Protein AF-A0A259CH86-F1 (afdb_monomer)

Foldseek 3Di:
DPDPVVVVVPDDPVNVVVVVVVCVVPDDDDDDDDDDDDPDDPFDDVLVVLQPDDDFPLPAPEDDDPDDPDDLVVLLVVDPDQVRQLSVQVVVVPPHDRPSNQCRSNRRRGPPHGSVVSNVVVVD

Sequence (124 aa):
EQDFQAVSARETIESDKARIERNRAQYQVDQPTALPQRSGSDAPNIVQYAISANHPKGTQMYKRGGLRLNSYNAACGKFASPDLAQEAFLAAGGPDRDRKGLDPDGDGYACAWDPTPFRAAVQN

Solvent-accessible surface area (backbone atoms only — not comparable to full-atom values): 7777 Å² total; per-residue (Å²): 134,89,66,73,67,69,54,60,77,72,58,45,76,67,58,51,50,55,51,52,50,53,52,57,76,68,62,76,83,82,74,88,68,81,77,81,76,89,81,87,67,96,62,54,59,57,59,61,48,31,63,70,52,91,71,62,89,82,46,64,76,36,93,61,75,91,80,70,95,56,58,47,69,67,44,38,69,75,38,98,42,32,66,57,35,34,27,55,36,41,65,63,46,31,65,87,38,62,86,70,34,40,39,74,73,13,42,64,47,17,50,81,38,72,47,62,69,56,40,57,67,68,75,109

Radius of gyration: 27.29 Å; Cα contacts (8 Å, |Δi|>4): 104; chains: 1; bounding box: 54×36×73 Å

Nearest PDB structures (foldseek):
  8f8t-assembly1_T  TM=2.401E-01  e=8.543E+00  Homo sapiens

Mean predicted aligned error: 11.85 Å

pLDDT: mean 85.99, std 13.15, range [49.59, 98.06]

Structure (mmCIF, N/CA/C/O backbone):
data_AF-A0A259CH86-F1
#
_entry.id   AF-A0A259CH86-F1
#
loop_
_atom_site.group_PDB
_atom_site.id
_atom_site.t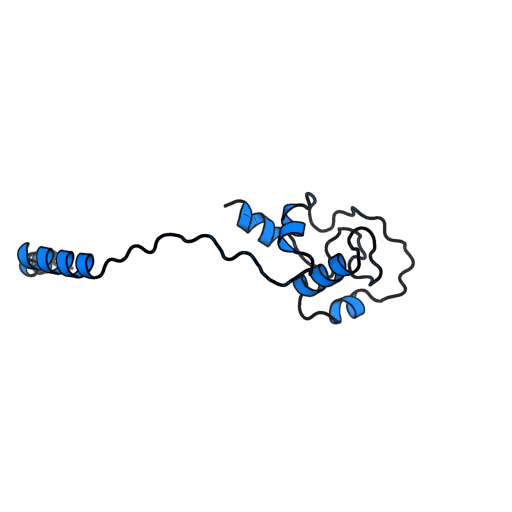ype_symbol
_atom_site.label_atom_id
_atom_site.label_alt_id
_atom_site.label_comp_id
_atom_site.label_asym_id
_atom_site.label_entity_id
_atom_site.label_seq_id
_atom_site.pdbx_PDB_ins_code
_atom_site.Cartn_x
_atom_site.Cartn_y
_atom_site.Cartn_z
_atom_site.occupancy
_atom_site.B_iso_or_equiv
_atom_site.auth_seq_id
_atom_site.auth_comp_id
_atom_site.auth_asym_id
_atom_site.auth_atom_id
_atom_site.pdbx_PDB_model_num
ATOM 1 N N . GLU A 1 1 ? -16.752 23.591 49.340 1.00 49.59 1 GLU A N 1
ATOM 2 C CA . GLU A 1 1 ? -16.761 22.178 49.767 1.00 49.59 1 GLU A CA 1
ATOM 3 C C . GLU A 1 1 ? -17.950 21.493 49.129 1.00 49.59 1 GLU A C 1
ATOM 5 O O . GLU A 1 1 ? -19.033 22.061 49.152 1.00 49.59 1 GLU A O 1
ATOM 10 N N . GLN A 1 2 ? -17.738 20.349 48.481 1.00 52.44 2 GLN A N 1
ATOM 11 C CA . GLN A 1 2 ? -18.837 19.535 47.965 1.00 52.44 2 GLN A CA 1
ATOM 12 C C . GLN A 1 2 ? -19.376 18.707 49.135 1.00 52.44 2 GLN A C 1
ATOM 14 O O . GLN A 1 2 ? -18.643 17.900 49.703 1.00 52.44 2 GLN A O 1
ATOM 19 N N . ASP A 1 3 ? -20.619 18.962 49.536 1.00 59.16 3 ASP A N 1
ATOM 20 C CA . ASP A 1 3 ? -21.264 18.303 50.671 1.00 59.16 3 ASP A CA 1
ATOM 21 C C . ASP A 1 3 ? -21.838 16.940 50.248 1.00 59.16 3 ASP A C 1
ATOM 23 O O . ASP A 1 3 ? -22.850 16.846 49.550 1.00 59.16 3 ASP A O 1
ATOM 27 N N . PHE A 1 4 ? -21.169 15.869 50.673 1.00 60.28 4 PHE A N 1
ATOM 28 C CA . PHE A 1 4 ? -21.564 14.484 50.410 1.00 60.28 4 PHE A CA 1
ATOM 29 C C . PHE A 1 4 ? -22.856 14.068 51.142 1.00 60.28 4 PHE A C 1
ATOM 31 O O . PHE A 1 4 ? -23.462 13.064 50.767 1.00 60.28 4 PHE A O 1
ATOM 38 N N . GLN A 1 5 ? -23.311 14.827 52.148 1.00 58.50 5 GLN A N 1
ATOM 39 C CA . GLN A 1 5 ? -24.545 14.540 52.896 1.00 58.50 5 GLN A CA 1
ATOM 40 C C . GLN A 1 5 ? -25.812 14.985 52.144 1.00 58.50 5 GLN A C 1
ATOM 42 O O . GLN A 1 5 ? -26.891 14.430 52.348 1.00 58.50 5 GLN A O 1
ATOM 47 N N . ALA A 1 6 ? -25.705 15.952 51.226 1.00 55.72 6 ALA A N 1
ATOM 48 C CA . ALA A 1 6 ? -26.849 16.434 50.446 1.00 55.72 6 ALA A CA 1
ATOM 49 C C . ALA A 1 6 ? -27.314 15.436 49.366 1.00 55.72 6 ALA A C 1
ATOM 51 O O . ALA A 1 6 ? -28.456 15.497 48.902 1.00 55.72 6 ALA A O 1
ATOM 52 N N . VAL A 1 7 ? -26.430 14.521 48.958 1.00 57.28 7 VAL A N 1
ATOM 53 C CA . VAL A 1 7 ? -26.700 13.517 47.918 1.00 57.28 7 VAL A CA 1
ATOM 54 C C . VAL A 1 7 ? -27.332 12.259 48.526 1.00 57.28 7 VAL A C 1
ATOM 56 O O . VAL A 1 7 ? -28.282 11.720 47.962 1.00 57.28 7 VAL A O 1
ATOM 59 N N . SER A 1 8 ? -26.897 11.855 49.725 1.00 58.66 8 SER A N 1
ATOM 60 C CA . SER A 1 8 ? -27.440 10.694 50.449 1.00 58.66 8 SER A CA 1
ATOM 61 C C . SER A 1 8 ? -28.867 10.901 50.969 1.00 58.66 8 SER A C 1
ATOM 63 O O . SER A 1 8 ? -29.600 9.933 51.130 1.00 58.66 8 SER A O 1
ATOM 65 N N . ALA A 1 9 ? -29.296 12.148 51.191 1.00 59.34 9 ALA A N 1
ATOM 66 C CA . ALA A 1 9 ? -30.666 12.457 51.612 1.00 59.34 9 ALA A CA 1
ATOM 67 C C . ALA A 1 9 ? -31.701 12.425 50.464 1.00 59.34 9 ALA A C 1
ATOM 69 O O . ALA A 1 9 ? -32.904 12.428 50.726 1.00 59.34 9 ALA A O 1
ATOM 70 N N . ARG A 1 10 ? -31.258 12.435 49.196 1.00 59.03 10 ARG A N 1
ATOM 71 C CA . ARG A 1 10 ? -32.128 12.484 48.001 1.00 59.03 10 ARG A CA 1
ATOM 72 C C . ARG A 1 10 ? -32.226 11.160 47.249 1.00 59.03 10 ARG A C 1
ATOM 74 O O . ARG A 1 10 ? -33.191 10.973 46.512 1.00 59.03 10 ARG A O 1
ATOM 81 N N . GLU A 1 11 ? -31.267 10.259 47.435 1.00 61.34 11 GLU A N 1
ATOM 82 C CA . GLU A 1 11 ? -31.318 8.900 46.896 1.00 61.34 11 GLU A CA 1
ATOM 83 C C . GLU A 1 11 ? -31.775 7.933 47.995 1.00 61.34 11 GLU A C 1
ATOM 85 O O . GLU A 1 11 ? -31.069 7.689 48.969 1.00 61.34 11 GLU A O 1
ATOM 90 N N . THR A 1 12 ? -32.993 7.407 47.864 1.00 72.62 12 THR A N 1
ATOM 91 C CA . THR A 1 12 ? -33.509 6.338 48.732 1.00 72.62 12 THR A CA 1
ATOM 92 C C . THR A 1 12 ? -33.303 4.974 48.077 1.00 72.62 12 THR A C 1
ATOM 94 O O . THR A 1 12 ? -33.234 4.874 46.847 1.00 72.62 12 THR A O 1
ATOM 97 N N . ILE A 1 13 ? -33.290 3.906 48.882 1.00 70.94 13 ILE A N 1
ATOM 98 C CA . ILE A 1 13 ? -33.205 2.511 48.406 1.00 70.94 13 ILE A CA 1
ATOM 99 C C . ILE A 1 13 ? -34.318 2.214 47.386 1.00 70.94 13 ILE A C 1
ATOM 101 O O . ILE A 1 13 ? -34.107 1.514 46.394 1.00 70.94 13 ILE A O 1
ATOM 105 N N . GLU A 1 14 ? -35.502 2.790 47.587 1.00 76.06 14 GLU A N 1
ATOM 106 C CA . GLU A 1 14 ? -36.638 2.686 46.674 1.00 76.06 14 GLU A CA 1
ATOM 107 C C . GLU A 1 14 ? -36.372 3.389 45.335 1.00 76.06 14 GLU A C 1
ATOM 109 O O . GLU A 1 14 ? -36.696 2.843 44.276 1.00 76.06 14 GLU A O 1
ATOM 114 N N . SER A 1 15 ? -35.759 4.579 45.361 1.00 82.62 15 SER A N 1
ATOM 115 C CA . SER A 1 15 ? -35.398 5.320 44.145 1.00 82.62 15 SER A CA 1
ATOM 116 C C . SER A 1 15 ? -34.331 4.585 43.322 1.00 82.62 15 SER A C 1
ATO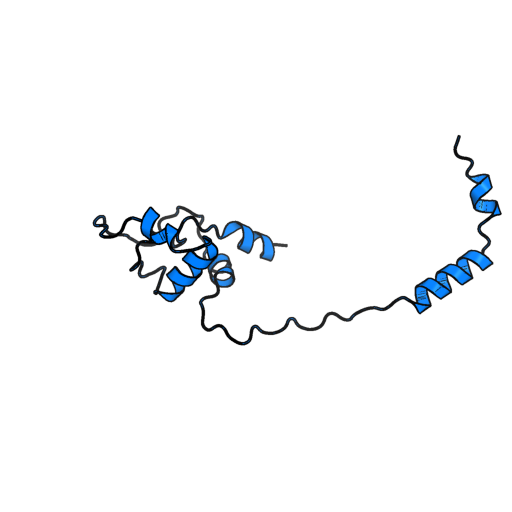M 118 O O . SER A 1 15 ? -34.432 4.519 42.090 1.00 82.62 15 SER A O 1
ATOM 120 N N . ASP A 1 16 ? -33.382 3.940 44.004 1.00 81.19 16 ASP A N 1
ATOM 121 C CA . ASP A 1 16 ? -32.348 3.104 43.399 1.00 81.19 16 ASP A CA 1
ATOM 122 C C . ASP A 1 16 ? -32.927 1.847 42.774 1.00 81.19 16 ASP A C 1
ATOM 124 O O . ASP A 1 16 ? -32.618 1.526 41.622 1.00 81.19 16 ASP A O 1
ATOM 128 N N . LYS A 1 17 ? -33.829 1.168 43.488 1.00 84.38 17 LYS A N 1
ATOM 129 C CA . LYS A 1 17 ? -34.535 -0.001 42.966 1.00 84.38 17 LYS A CA 1
ATOM 130 C C . LYS A 1 17 ? -35.284 0.339 41.677 1.00 84.38 17 LYS A C 1
ATOM 132 O O . LYS A 1 17 ? -35.105 -0.352 40.676 1.00 84.38 17 LYS A O 1
ATOM 137 N N . ALA A 1 18 ? -36.035 1.442 41.662 1.00 86.38 18 ALA A N 1
ATOM 138 C CA . ALA A 1 18 ? -36.767 1.882 40.475 1.00 86.38 18 ALA A CA 1
ATOM 139 C C . ALA A 1 18 ? -35.834 2.233 39.298 1.00 86.38 18 ALA A C 1
ATOM 141 O O . ALA A 1 18 ? -36.164 1.980 38.138 1.00 86.38 18 ALA A O 1
ATOM 142 N N . ARG A 1 19 ? -34.654 2.807 39.569 1.00 86.25 19 ARG A N 1
ATOM 143 C CA . ARG A 1 19 ? -33.634 3.109 38.550 1.00 86.25 19 ARG A CA 1
ATOM 144 C C . ARG A 1 19 ? -33.005 1.836 37.979 1.00 86.25 19 ARG A C 1
ATOM 146 O O . ARG A 1 19 ? -32.887 1.716 36.762 1.00 86.25 19 ARG A O 1
ATOM 153 N N . ILE A 1 20 ? -32.666 0.872 38.832 1.00 87.06 20 ILE A N 1
ATOM 154 C CA . ILE A 1 20 ? -32.119 -0.429 38.422 1.00 87.06 20 ILE A CA 1
ATOM 155 C C . ILE A 1 20 ? -33.148 -1.219 37.607 1.00 87.06 20 ILE A C 1
ATOM 157 O O . ILE A 1 20 ? -32.786 -1.809 36.593 1.00 87.06 20 ILE A O 1
ATOM 161 N N . GLU A 1 21 ? -34.421 -1.211 38.007 1.00 88.81 21 GLU A N 1
ATOM 162 C CA . GLU A 1 21 ? -35.503 -1.873 37.268 1.00 88.81 21 GLU A CA 1
ATOM 163 C C . GLU A 1 21 ? -35.692 -1.266 35.874 1.00 88.81 21 GLU A C 1
ATOM 165 O O . GLU A 1 21 ? -35.761 -2.013 34.898 1.00 88.81 21 GLU A O 1
ATOM 170 N N . ARG A 1 22 ? -35.677 0.070 35.748 1.00 88.38 22 ARG A N 1
ATOM 171 C CA . ARG A 1 22 ? -35.709 0.745 34.436 1.00 88.38 22 ARG A CA 1
ATOM 172 C C . ARG A 1 22 ? -34.505 0.383 33.570 1.00 88.38 22 ARG A C 1
ATOM 174 O O . ARG A 1 22 ? -34.681 0.050 32.402 1.00 88.38 22 ARG A O 1
ATOM 181 N N . ASN A 1 23 ? -33.301 0.397 34.142 1.00 88.62 23 ASN A N 1
ATOM 182 C CA . ASN A 1 23 ? -32.082 0.053 33.410 1.00 88.62 23 ASN A CA 1
ATOM 183 C C . ASN A 1 23 ? -32.093 -1.413 32.961 1.00 88.62 23 ASN A C 1
ATOM 185 O O . ASN A 1 23 ? -31.718 -1.707 31.833 1.00 88.62 23 ASN A O 1
ATOM 189 N N . ARG A 1 24 ? -32.575 -2.330 33.810 1.00 87.88 24 ARG A N 1
ATOM 190 C CA . ARG A 1 24 ? -32.737 -3.749 33.463 1.00 87.88 24 ARG A CA 1
ATOM 191 C C . ARG A 1 24 ? -33.789 -3.967 32.382 1.00 87.88 24 ARG A C 1
ATOM 193 O O . ARG A 1 24 ? -33.564 -4.791 31.508 1.00 87.88 24 ARG A O 1
ATOM 200 N N . ALA A 1 25 ? -34.900 -3.233 32.421 1.00 87.75 25 ALA A N 1
ATOM 201 C CA . ALA A 1 25 ? -35.951 -3.327 31.408 1.00 87.75 25 ALA A CA 1
ATOM 202 C C . ALA A 1 25 ? -35.491 -2.839 30.022 1.00 87.75 25 ALA A C 1
ATOM 204 O O . ALA A 1 25 ? -36.044 -3.264 29.013 1.00 87.75 25 ALA A O 1
ATOM 205 N N . GLN A 1 26 ? -34.485 -1.961 29.973 1.00 87.62 26 GLN A N 1
ATOM 206 C CA . GLN A 1 26 ? -33.894 -1.453 28.730 1.00 87.62 26 GLN A CA 1
ATOM 207 C C . GLN A 1 26 ? -32.601 -2.169 28.328 1.00 87.62 26 GLN A C 1
ATOM 209 O O . GLN A 1 26 ? -32.079 -1.924 27.243 1.00 87.62 26 GLN A O 1
ATOM 214 N N . TYR A 1 27 ? -32.071 -3.044 29.182 1.00 85.12 27 TYR A N 1
ATOM 215 C CA . TYR A 1 27 ? -30.838 -3.757 28.900 1.00 85.12 27 TYR A CA 1
ATOM 216 C C . TYR A 1 27 ? -31.092 -4.860 27.872 1.00 85.12 27 TYR A C 1
ATOM 218 O O . TYR A 1 27 ? -31.784 -5.841 28.148 1.00 85.12 27 TYR A O 1
ATOM 226 N N . GLN A 1 28 ? -30.504 -4.703 26.690 1.00 86.31 28 GLN A N 1
ATOM 227 C CA . GLN A 1 28 ? -30.431 -5.736 25.665 1.00 86.31 28 GLN A CA 1
ATOM 228 C C . GLN A 1 28 ? -28.976 -6.138 25.458 1.00 86.31 28 GLN A C 1
ATOM 230 O O . GLN A 1 28 ? -28.089 -5.293 25.352 1.00 86.31 28 GLN A O 1
ATOM 235 N N . VAL A 1 29 ? -28.747 -7.449 25.432 1.00 82.00 29 VAL A N 1
ATOM 236 C CA . VAL A 1 29 ? -27.462 -8.042 25.065 1.00 82.00 29 VAL A CA 1
ATOM 237 C C . VAL A 1 29 ? -27.604 -8.55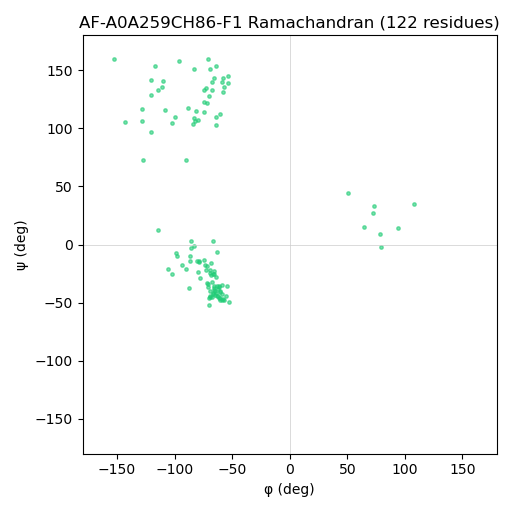1 23.646 1.00 82.00 29 VAL A C 1
ATOM 239 O O . VAL A 1 29 ? -28.235 -9.585 23.420 1.00 82.00 29 VAL A O 1
ATOM 242 N N . ASP A 1 30 ? -27.021 -7.826 22.700 1.00 81.25 30 ASP A N 1
ATOM 243 C CA . ASP A 1 30 ? -26.890 -8.316 21.336 1.00 81.25 30 ASP A CA 1
ATOM 244 C C . ASP A 1 30 ? -25.839 -9.421 21.310 1.00 81.25 30 ASP A C 1
ATOM 246 O O . ASP A 1 30 ? -24.686 -9.232 21.706 1.00 81.25 30 ASP A O 1
ATOM 250 N N . GLN A 1 31 ? -26.252 -10.604 20.866 1.00 81.62 31 GLN A N 1
ATOM 251 C CA . GLN A 1 31 ? -25.332 -11.721 20.724 1.00 81.62 31 GLN A CA 1
ATOM 252 C C . GLN A 1 31 ? -24.417 -11.470 19.522 1.00 81.62 31 GLN A C 1
ATOM 254 O O . GLN A 1 31 ? -24.918 -11.110 18.453 1.00 81.62 31 GLN A O 1
ATOM 259 N N . PRO A 1 32 ? -23.096 -11.689 19.645 1.00 80.56 32 PRO A N 1
ATOM 260 C CA . PRO A 1 32 ? -22.199 -11.575 18.510 1.00 80.56 32 PRO A CA 1
ATOM 261 C C . PRO A 1 32 ? -22.608 -12.588 17.437 1.00 80.56 32 PRO A C 1
ATOM 263 O O . PRO A 1 32 ? -22.510 -13.802 17.620 1.00 80.56 32 PRO A O 1
ATOM 266 N N . THR A 1 33 ? -23.094 -12.087 16.306 1.00 81.94 33 THR A N 1
ATOM 267 C CA . THR A 1 33 ? -23.344 -12.894 15.113 1.00 81.94 33 THR A CA 1
ATOM 268 C C . THR A 1 33 ? -22.057 -13.055 14.315 1.00 81.94 33 THR A C 1
ATOM 270 O O . THR A 1 33 ? -21.196 -12.174 14.328 1.00 81.94 33 THR A O 1
ATOM 273 N N . ALA A 1 34 ? -21.930 -14.165 13.584 1.00 76.56 34 ALA A N 1
ATOM 274 C CA . ALA A 1 34 ? -20.816 -14.358 12.663 1.00 76.56 34 ALA A CA 1
ATOM 275 C C . ALA A 1 34 ? -20.717 -13.178 11.684 1.00 76.56 34 ALA A C 1
ATOM 277 O O . ALA A 1 34 ? -21.732 -12.688 11.181 1.00 76.56 34 ALA A O 1
ATOM 278 N N . LEU A 1 35 ? -19.490 -12.729 11.417 1.00 76.25 35 LEU A N 1
ATOM 279 C CA . LEU A 1 35 ? -19.252 -11.682 10.432 1.00 76.25 35 LEU A CA 1
ATOM 280 C C . LEU A 1 35 ? -19.774 -12.140 9.062 1.00 76.25 35 LEU A C 1
ATOM 282 O O . LEU A 1 35 ? -19.595 -13.311 8.705 1.00 76.25 35 LEU A O 1
ATOM 286 N N . PRO A 1 36 ? -20.402 -11.246 8.279 1.00 72.38 36 PRO A N 1
ATOM 287 C CA . PRO A 1 36 ? -20.816 -11.588 6.930 1.00 72.38 36 PRO A CA 1
ATOM 288 C C . PRO A 1 36 ? -19.593 -12.033 6.124 1.00 72.38 36 PRO A C 1
ATOM 290 O O . PRO A 1 36 ? -18.554 -11.369 6.117 1.00 72.38 36 PRO A O 1
ATOM 293 N N . GLN A 1 37 ? -19.714 -13.165 5.433 1.00 68.31 37 GLN A N 1
ATOM 294 C CA . GLN A 1 37 ? -18.706 -13.564 4.460 1.00 68.31 37 GLN A CA 1
ATOM 295 C C . GLN A 1 37 ? -18.761 -12.584 3.290 1.00 68.31 37 GLN A C 1
ATOM 297 O O . GLN A 1 37 ? -19.841 -12.260 2.797 1.00 68.31 37 GLN A O 1
ATOM 302 N N . ARG A 1 38 ? -17.599 -12.088 2.857 1.00 62.44 38 ARG A N 1
ATOM 303 C CA . ARG A 1 38 ? -17.519 -11.158 1.729 1.00 62.44 38 ARG A CA 1
ATOM 304 C C . ARG A 1 38 ? -17.998 -11.873 0.462 1.00 62.44 38 ARG A C 1
ATOM 306 O O . ARG A 1 38 ? -17.267 -12.665 -0.122 1.00 62.44 38 ARG A O 1
ATOM 313 N N . SER A 1 39 ? -19.217 -11.582 0.031 1.00 57.97 39 SER A N 1
ATOM 314 C CA . SER A 1 39 ? -19.759 -12.001 -1.256 1.00 57.97 39 SER A CA 1
ATOM 315 C C . SER A 1 39 ? -19.413 -10.947 -2.314 1.00 57.97 39 SER A C 1
ATOM 317 O O . SER A 1 39 ? -19.841 -9.802 -2.212 1.00 57.97 39 SER A O 1
ATOM 319 N N . GLY A 1 40 ? -18.635 -11.326 -3.336 1.00 59.19 40 GLY A N 1
ATOM 320 C CA . GLY A 1 40 ? -18.564 -10.554 -4.586 1.00 59.19 40 GLY A CA 1
ATOM 321 C C . GLY A 1 40 ? -17.296 -9.749 -4.892 1.00 59.19 40 GLY A C 1
ATOM 322 O O . GLY A 1 40 ? -17.401 -8.719 -5.549 1.00 59.19 40 GLY A O 1
ATOM 323 N N . SER A 1 41 ? -16.096 -10.199 -4.524 1.00 57.47 41 SER A N 1
ATOM 324 C CA . SER A 1 41 ? -14.894 -9.676 -5.190 1.00 57.47 41 SER A CA 1
ATOM 325 C C . SER A 1 41 ? -13.846 -10.770 -5.374 1.00 57.47 41 SER A C 1
ATOM 327 O O . SER A 1 41 ? -13.143 -11.101 -4.424 1.00 57.47 41 SER A O 1
ATOM 329 N N . ASP A 1 42 ? -13.677 -11.257 -6.606 1.00 66.50 42 ASP A N 1
ATOM 330 C CA . ASP A 1 42 ? -12.483 -12.017 -7.031 1.00 66.50 42 ASP A CA 1
ATOM 331 C C . ASP A 1 42 ? -11.214 -11.139 -7.040 1.00 66.50 42 ASP A C 1
ATOM 333 O O . ASP A 1 42 ? -10.133 -11.566 -7.447 1.00 66.50 42 ASP A O 1
ATOM 337 N N . ALA A 1 43 ? -11.341 -9.878 -6.618 1.00 70.00 43 ALA A N 1
ATOM 338 C CA . ALA A 1 43 ? -10.228 -8.974 -6.470 1.00 70.00 43 ALA A CA 1
ATOM 339 C C . ALA A 1 43 ? -9.301 -9.435 -5.326 1.00 70.00 43 ALA A C 1
ATOM 341 O O . ALA A 1 43 ? -9.779 -9.888 -4.277 1.00 70.00 43 ALA A O 1
ATOM 342 N N . PRO A 1 44 ? -7.975 -9.327 -5.503 1.00 83.75 44 PRO A N 1
ATOM 343 C CA . PRO A 1 44 ? -7.013 -9.741 -4.493 1.00 83.75 44 PRO A CA 1
ATOM 344 C C . PRO A 1 44 ? -7.230 -9.031 -3.158 1.00 83.75 44 PRO A C 1
ATOM 346 O O . PRO A 1 44 ? -7.383 -7.814 -3.086 1.00 83.75 44 PRO A O 1
ATOM 349 N N . ASN A 1 45 ? -7.169 -9.793 -2.069 1.00 90.19 45 ASN A N 1
ATOM 350 C CA . ASN A 1 45 ? -7.289 -9.239 -0.729 1.00 90.19 45 ASN A CA 1
ATOM 351 C C . ASN A 1 45 ? -5.929 -8.718 -0.236 1.00 90.19 45 ASN A C 1
ATOM 353 O O . ASN A 1 45 ? -5.072 -9.492 0.196 1.00 90.19 45 ASN A O 1
ATOM 357 N N . ILE A 1 46 ? -5.752 -7.395 -0.255 1.00 94.19 46 ILE A N 1
ATOM 358 C CA . ILE A 1 46 ? -4.517 -6.740 0.203 1.00 94.19 46 ILE A CA 1
ATOM 359 C C . ILE A 1 46 ? -4.244 -6.950 1.700 1.00 94.19 46 ILE A C 1
ATOM 361 O O . ILE A 1 46 ? -3.087 -7.006 2.103 1.00 94.19 46 ILE A O 1
ATOM 365 N N . VAL A 1 47 ? -5.284 -7.137 2.523 1.00 93.50 47 VAL A N 1
ATOM 366 C CA . VAL A 1 47 ? -5.141 -7.413 3.964 1.00 93.50 47 VAL A CA 1
ATOM 367 C C . VAL A 1 47 ? -4.574 -8.813 4.165 1.00 93.50 47 VAL A C 1
ATOM 369 O O . VAL A 1 47 ? -3.608 -8.995 4.902 1.00 93.50 47 VAL A O 1
ATOM 372 N N . GLN A 1 48 ? -5.123 -9.799 3.450 1.00 92.75 48 GLN A N 1
ATOM 373 C CA . GLN A 1 48 ? -4.595 -11.163 3.465 1.00 92.75 48 GLN A CA 1
ATOM 374 C C . GLN A 1 48 ? -3.138 -11.188 2.994 1.00 92.75 48 GLN A C 1
ATOM 376 O O . GLN A 1 48 ? -2.302 -11.852 3.607 1.00 92.75 48 GLN A O 1
ATOM 381 N N . TYR A 1 49 ? -2.825 -10.433 1.937 1.00 95.38 49 TYR A N 1
ATOM 382 C CA . TYR A 1 49 ? -1.456 -10.293 1.456 1.00 95.38 49 TYR A CA 1
ATOM 383 C C . TYR A 1 49 ? -0.540 -9.683 2.528 1.00 95.38 49 TYR A C 1
ATOM 385 O O . TYR A 1 49 ? 0.504 -10.267 2.821 1.00 95.38 49 TYR A O 1
ATOM 393 N N . ALA A 1 50 ? -0.958 -8.590 3.183 1.00 95.56 50 ALA A N 1
ATOM 394 C CA . ALA A 1 50 ? -0.203 -7.944 4.260 1.00 95.56 50 ALA A CA 1
ATOM 395 C C . ALA A 1 50 ? 0.149 -8.915 5.394 1.00 95.56 50 ALA A C 1
ATOM 397 O O . ALA A 1 50 ? 1.287 -8.912 5.865 1.00 95.56 50 ALA A O 1
ATOM 398 N N . ILE A 1 51 ? -0.814 -9.744 5.810 1.00 93.50 51 ILE A N 1
ATOM 399 C CA . ILE A 1 51 ? -0.648 -10.727 6.891 1.00 93.50 51 ILE A CA 1
ATOM 400 C C . ILE A 1 51 ? 0.258 -11.887 6.454 1.00 93.50 51 ILE A C 1
ATOM 402 O O . ILE A 1 51 ? 1.038 -12.383 7.259 1.00 93.50 51 ILE A O 1
ATOM 406 N N . SER A 1 52 ? 0.172 -12.322 5.193 1.00 92.25 52 SER A N 1
ATOM 407 C CA . SER A 1 52 ? 0.976 -13.442 4.679 1.00 92.25 52 SER A CA 1
ATOM 408 C C . SER A 1 52 ? 2.429 -13.077 4.351 1.00 92.25 52 SER A C 1
ATOM 410 O O . SER A 1 52 ? 3.312 -13.932 4.413 1.00 92.25 52 SER A O 1
ATOM 412 N N . ALA A 1 53 ? 2.685 -11.820 3.981 1.00 92.38 53 ALA A N 1
ATOM 413 C CA . ALA A 1 53 ? 4.026 -11.336 3.691 1.00 92.38 53 ALA A CA 1
ATOM 414 C C . ALA A 1 53 ? 4.815 -11.152 4.998 1.00 92.38 53 ALA A C 1
ATOM 416 O O . ALA A 1 53 ? 4.329 -10.526 5.936 1.00 92.38 53 ALA A O 1
ATOM 417 N N . ASN A 1 54 ? 6.056 -11.649 5.042 1.00 88.31 54 ASN A N 1
ATOM 418 C CA . ASN A 1 54 ? 6.851 -11.746 6.279 1.00 88.31 54 ASN A CA 1
ATOM 419 C C . ASN A 1 54 ? 8.102 -10.852 6.309 1.00 88.31 54 ASN A C 1
ATOM 421 O O . ASN A 1 54 ? 8.961 -11.019 7.170 1.00 88.31 54 ASN A O 1
ATOM 425 N N . HIS A 1 55 ? 8.231 -9.906 5.379 1.00 94.56 55 HIS A N 1
ATOM 426 C CA . HIS A 1 55 ? 9.366 -8.980 5.322 1.00 94.56 55 HIS A CA 1
ATOM 427 C C . HIS A 1 55 ? 8.909 -7.524 5.514 1.00 94.56 55 HIS A C 1
ATOM 429 O O . HIS A 1 55 ? 7.750 -7.181 5.223 1.00 94.56 55 HIS A O 1
ATOM 435 N N . PRO A 1 56 ? 9.792 -6.646 6.022 1.00 94.94 56 PRO A N 1
ATOM 436 C CA . PRO A 1 56 ? 9.493 -5.228 6.128 1.00 94.94 56 PRO A CA 1
ATOM 437 C C . PRO A 1 56 ? 9.481 -4.558 4.749 1.00 94.94 56 PRO A C 1
ATOM 439 O O . PRO A 1 56 ? 10.046 -5.068 3.775 1.00 94.94 56 PRO A O 1
ATOM 442 N N . LYS A 1 57 ? 8.824 -3.399 4.679 1.00 95.38 57 LYS A N 1
ATOM 443 C CA . LYS A 1 57 ? 8.838 -2.522 3.504 1.00 95.38 57 LYS A CA 1
ATOM 444 C C . LYS A 1 57 ? 10.268 -2.112 3.141 1.00 95.38 57 LYS A C 1
ATOM 446 O O . LYS A 1 57 ? 11.102 -1.932 4.028 1.00 95.38 57 LYS A O 1
ATOM 451 N N . GLY A 1 58 ? 10.550 -2.007 1.846 1.00 94.75 58 GLY A N 1
ATOM 452 C CA . GLY A 1 58 ? 11.874 -1.733 1.283 1.00 94.75 58 GLY A CA 1
ATOM 453 C C . GLY A 1 58 ? 12.807 -2.948 1.228 1.00 94.75 58 GLY A C 1
ATOM 454 O O . GLY A 1 58 ? 13.924 -2.837 0.724 1.00 94.75 58 GLY A O 1
ATOM 455 N N . THR A 1 59 ? 12.384 -4.117 1.726 1.00 97.00 59 THR A N 1
ATOM 456 C CA . THR A 1 59 ? 13.163 -5.352 1.563 1.00 97.00 59 THR A CA 1
ATOM 457 C C . THR A 1 59 ? 12.933 -5.905 0.170 1.00 97.00 59 THR A C 1
ATOM 459 O O . THR A 1 59 ? 11.873 -6.460 -0.097 1.00 97.00 59 THR A O 1
ATOM 462 N N . GLN A 1 60 ? 13.927 -5.793 -0.706 1.00 96.00 60 GLN A N 1
ATOM 463 C CA . GLN A 1 60 ? 13.836 -6.344 -2.053 1.00 96.00 60 GLN A CA 1
ATOM 464 C C . GLN A 1 60 ? 13.721 -7.879 -2.011 1.00 96.00 60 GLN A C 1
ATOM 466 O O . GLN A 1 60 ? 14.696 -8.583 -1.741 1.00 96.00 60 GLN A O 1
ATOM 471 N 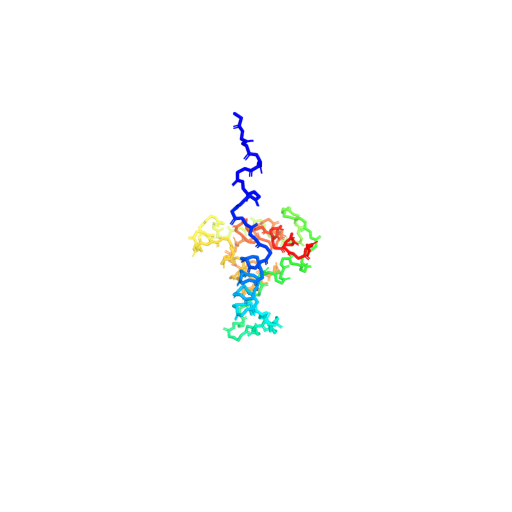N . MET A 1 61 ? 12.540 -8.394 -2.350 1.00 96.75 61 MET A N 1
ATOM 472 C CA . MET A 1 61 ? 12.243 -9.828 -2.457 1.00 96.75 61 MET A CA 1
ATOM 473 C C . MET A 1 61 ? 12.215 -10.307 -3.911 1.00 96.75 61 MET A C 1
ATOM 475 O O . MET A 1 61 ? 12.491 -11.471 -4.201 1.00 96.75 61 MET A O 1
ATOM 479 N N . TYR A 1 62 ? 11.932 -9.396 -4.842 1.00 95.25 62 TYR A N 1
ATOM 480 C CA . TYR A 1 62 ? 11.758 -9.685 -6.254 1.00 95.25 62 TYR A CA 1
ATOM 481 C C . TYR A 1 62 ? 12.767 -8.896 -7.081 1.00 95.25 62 TYR A C 1
ATOM 483 O O . TYR A 1 62 ? 12.903 -7.680 -6.971 1.00 95.25 62 TYR A O 1
ATOM 491 N N . LYS A 1 63 ? 13.503 -9.583 -7.957 1.00 93.62 63 LYS A N 1
ATOM 492 C CA . LYS A 1 63 ? 14.463 -8.912 -8.840 1.00 93.62 63 LYS A CA 1
ATOM 493 C C . LYS A 1 63 ? 13.713 -8.086 -9.886 1.00 93.62 63 LYS A C 1
ATOM 495 O O . LYS A 1 63 ? 12.860 -8.608 -10.604 1.00 93.62 63 LYS A O 1
ATOM 500 N N . ARG A 1 64 ? 14.063 -6.806 -9.998 1.00 91.06 64 ARG A N 1
ATOM 501 C CA . ARG A 1 64 ? 13.570 -5.896 -11.038 1.00 91.06 64 ARG A CA 1
ATOM 502 C C . ARG A 1 64 ? 14.716 -5.565 -11.991 1.00 91.06 64 ARG A C 1
ATOM 504 O O . ARG A 1 64 ? 15.845 -5.338 -11.564 1.00 91.06 64 ARG A O 1
ATOM 511 N N . GLY A 1 65 ? 14.441 -5.586 -13.293 1.00 83.19 65 GLY A N 1
ATOM 512 C CA . GLY A 1 65 ? 15.416 -5.172 -14.302 1.00 83.19 65 GLY A CA 1
ATOM 513 C C . GLY A 1 65 ? 15.663 -3.660 -14.253 1.00 83.19 65 GLY A C 1
ATOM 514 O O . GLY A 1 65 ? 14.773 -2.894 -13.892 1.00 83.19 65 GLY A O 1
ATOM 515 N N . GLY A 1 66 ? 16.863 -3.222 -14.642 1.00 75.38 66 GLY A N 1
ATOM 516 C CA . GLY A 1 66 ? 17.228 -1.797 -14.648 1.00 75.38 66 GLY A CA 1
ATOM 517 C C . GLY A 1 66 ? 16.549 -0.965 -15.746 1.00 75.38 66 GLY A C 1
ATOM 518 O O . GLY A 1 66 ? 16.477 0.255 -15.638 1.00 75.38 66 GLY A O 1
ATOM 519 N N . LEU A 1 67 ? 16.022 -1.608 -16.793 1.00 80.62 67 LEU A N 1
ATOM 520 C CA . LEU A 1 67 ? 15.300 -0.935 -17.874 1.00 80.62 67 LEU A CA 1
ATOM 521 C C . LEU A 1 67 ? 13.841 -0.712 -17.471 1.00 80.62 67 LEU A C 1
ATOM 523 O O . LEU A 1 67 ? 13.049 -1.653 -17.423 1.00 80.62 67 LEU A O 1
ATOM 527 N N . ARG A 1 68 ? 13.479 0.545 -17.209 1.00 79.50 68 ARG A N 1
ATOM 528 C CA . ARG A 1 68 ? 12.103 0.949 -16.904 1.00 79.50 68 ARG A CA 1
ATOM 529 C C . ARG A 1 68 ? 11.520 1.725 -18.072 1.00 79.50 68 ARG A C 1
ATOM 531 O O . ARG A 1 68 ? 11.991 2.807 -18.397 1.00 79.50 68 ARG A O 1
ATOM 538 N N . LEU A 1 69 ? 10.480 1.165 -18.683 1.00 79.75 69 LEU A N 1
ATOM 539 C CA . LEU A 1 69 ? 9.754 1.807 -19.785 1.00 79.75 69 LEU A CA 1
ATOM 540 C C . LEU A 1 69 ? 8.639 2.740 -19.291 1.00 79.75 69 LEU A C 1
ATOM 542 O O . LEU A 1 69 ? 8.130 3.549 -20.058 1.00 79.75 69 LEU A O 1
ATOM 546 N N . ASN A 1 70 ? 8.274 2.637 -18.010 1.00 82.00 70 ASN A N 1
ATOM 547 C CA . ASN A 1 70 ? 7.212 3.413 -17.383 1.00 82.00 70 ASN A CA 1
ATOM 548 C C . ASN A 1 70 ? 7.772 4.239 -16.220 1.00 82.00 70 ASN A C 1
ATOM 550 O O . ASN A 1 70 ? 8.605 3.760 -15.448 1.00 82.00 70 ASN A O 1
ATOM 554 N N . SER A 1 71 ? 7.274 5.466 -16.067 1.00 91.75 71 SER A N 1
ATOM 555 C CA . SER A 1 71 ? 7.536 6.283 -14.880 1.00 91.75 71 SER A CA 1
ATOM 556 C C . SER A 1 71 ? 6.727 5.752 -13.696 1.00 91.75 71 SER A C 1
ATOM 558 O O . SER A 1 71 ? 5.500 5.708 -13.771 1.00 91.75 71 SER A O 1
ATOM 560 N N . TYR A 1 72 ? 7.408 5.396 -12.601 1.00 92.75 72 TYR A N 1
ATOM 561 C CA . TYR A 1 72 ? 6.782 4.962 -11.343 1.00 92.75 72 TYR A CA 1
ATOM 562 C C . TYR A 1 72 ? 5.743 5.978 -10.850 1.00 92.75 72 TYR A C 1
ATOM 564 O O . TYR A 1 72 ? 4.590 5.626 -10.620 1.00 92.75 72 TYR A O 1
ATOM 572 N N . ASN A 1 73 ? 6.109 7.264 -10.804 1.00 94.88 73 ASN A N 1
ATOM 573 C CA . ASN A 1 73 ? 5.207 8.328 -10.356 1.00 94.88 73 ASN A CA 1
ATOM 574 C C . ASN A 1 73 ? 3.954 8.427 -11.240 1.00 94.88 73 ASN A C 1
ATOM 576 O O . ASN A 1 73 ? 2.848 8.576 -10.730 1.00 94.88 73 ASN A O 1
ATOM 580 N N . ALA A 1 74 ? 4.109 8.299 -12.563 1.00 95.50 74 ALA A N 1
ATOM 581 C CA . ALA A 1 74 ? 2.974 8.331 -13.485 1.00 95.50 74 ALA A CA 1
ATOM 582 C C . ALA A 1 74 ? 2.106 7.066 -13.395 1.00 95.50 74 ALA A C 1
ATOM 584 O O . ALA A 1 74 ? 0.896 7.138 -13.594 1.00 95.50 74 ALA A O 1
ATOM 585 N N . ALA A 1 75 ? 2.706 5.904 -13.120 1.00 95.56 75 ALA A N 1
ATOM 586 C CA . ALA A 1 75 ? 1.981 4.654 -12.931 1.00 95.56 75 ALA A CA 1
ATOM 587 C C . ALA A 1 75 ? 1.158 4.682 -11.634 1.00 95.56 75 ALA A C 1
ATOM 589 O O . ALA A 1 75 ? -0.027 4.354 -11.664 1.00 95.56 75 ALA A O 1
ATOM 590 N N . CYS A 1 76 ? 1.754 5.153 -10.537 1.00 97.12 76 CYS A N 1
ATOM 591 C CA . CYS A 1 76 ? 1.094 5.274 -9.240 1.00 97.12 76 CYS A CA 1
ATOM 592 C C . CYS A 1 76 ? 0.045 6.386 -9.196 1.00 97.12 76 CYS A C 1
ATOM 594 O O . CYS A 1 76 ? -1.009 6.196 -8.599 1.00 97.12 76 CYS A O 1
ATOM 596 N N . GLY A 1 77 ? 0.260 7.495 -9.910 1.00 97.12 77 GLY A N 1
ATOM 597 C CA . GLY A 1 77 ? -0.715 8.586 -10.018 1.00 97.12 77 GLY A CA 1
ATOM 598 C C . GLY A 1 77 ? -2.043 8.209 -10.692 1.00 97.12 77 GLY A C 1
ATOM 599 O O . GLY A 1 77 ? -2.959 9.024 -10.719 1.00 97.12 77 GLY A O 1
ATOM 600 N N . LYS A 1 78 ? -2.175 6.988 -11.235 1.00 96.75 78 LYS A N 1
ATOM 601 C CA . LYS A 1 78 ? -3.439 6.461 -11.784 1.00 96.75 78 LYS A CA 1
ATOM 602 C C . LYS A 1 78 ? -4.405 5.959 -10.710 1.00 96.75 78 LYS A C 1
ATOM 604 O O . LYS A 1 78 ? -5.564 5.704 -11.028 1.00 96.75 78 LYS A O 1
ATOM 609 N N . PHE A 1 79 ? -3.936 5.773 -9.480 1.00 97.06 79 PHE A N 1
ATOM 610 C CA . PHE A 1 79 ? -4.721 5.218 -8.383 1.00 97.06 79 PHE A CA 1
ATOM 611 C C . PHE A 1 79 ? -5.011 6.297 -7.345 1.00 97.06 79 PHE A C 1
ATOM 613 O O . PHE A 1 79 ? -4.150 7.111 -7.025 1.00 97.06 79 PHE A O 1
ATOM 620 N N . ALA A 1 80 ? -6.228 6.287 -6.798 1.00 97.56 80 ALA A N 1
ATOM 621 C CA . ALA A 1 80 ? -6.634 7.255 -5.782 1.00 97.56 80 ALA A CA 1
ATOM 622 C C . ALA A 1 80 ? -5.993 6.991 -4.406 1.00 97.56 80 ALA A C 1
ATOM 624 O O . ALA A 1 80 ? -5.982 7.878 -3.557 1.00 97.56 80 ALA A O 1
ATOM 625 N N . SER A 1 81 ? -5.461 5.786 -4.175 1.00 97.00 81 SER A N 1
ATOM 626 C CA . SER A 1 81 ? -4.767 5.419 -2.940 1.00 97.00 81 SER A CA 1
ATOM 627 C C . SER A 1 81 ? -3.719 4.320 -3.175 1.00 97.00 81 SER A C 1
ATOM 629 O O . SER A 1 81 ? -3.826 3.571 -4.155 1.00 97.00 81 SER A O 1
ATOM 631 N N . PRO A 1 82 ? -2.731 4.173 -2.268 1.00 97.56 82 PRO A N 1
ATOM 632 C CA . PRO A 1 82 ? -1.798 3.046 -2.286 1.00 97.56 82 PRO A CA 1
ATOM 633 C C . PRO A 1 82 ? -2.492 1.683 -2.169 1.00 97.56 82 PRO A C 1
ATOM 635 O O . PRO A 1 82 ? -2.069 0.734 -2.817 1.00 97.56 82 PRO A O 1
ATOM 638 N N . ASP A 1 83 ? -3.589 1.590 -1.412 1.00 96.69 83 ASP A N 1
ATOM 639 C CA . ASP A 1 83 ? -4.372 0.352 -1.272 1.00 96.69 83 ASP A CA 1
ATOM 640 C C . ASP A 1 83 ? -4.941 -0.117 -2.618 1.00 96.69 83 ASP A C 1
ATOM 642 O O . ASP A 1 83 ? -4.793 -1.282 -2.989 1.00 96.69 83 ASP A O 1
ATOM 646 N N . LEU A 1 84 ? -5.522 0.807 -3.395 1.00 96.94 84 LEU A N 1
ATOM 647 C CA . LEU A 1 84 ? -6.037 0.515 -4.737 1.00 96.94 84 LEU A CA 1
ATOM 648 C C . LEU A 1 84 ? -4.912 0.148 -5.711 1.00 96.94 84 LEU A C 1
ATOM 650 O O . LEU A 1 84 ? -5.092 -0.699 -6.589 1.00 96.94 84 LEU A O 1
ATOM 654 N N . ALA A 1 85 ? -3.742 0.774 -5.565 1.00 97.69 85 ALA A N 1
ATOM 655 C CA . ALA A 1 85 ? -2.572 0.422 -6.357 1.00 97.69 85 ALA A CA 1
ATOM 656 C C . ALA A 1 85 ? -2.068 -0.991 -6.025 1.00 97.69 85 ALA A C 1
ATOM 658 O O . ALA A 1 85 ? -1.771 -1.752 -6.948 1.00 97.69 85 ALA A O 1
ATOM 659 N N . GLN A 1 86 ? -2.025 -1.364 -4.742 1.00 98.00 86 GLN A N 1
ATOM 660 C CA . GLN A 1 86 ? -1.643 -2.705 -4.297 1.00 98.00 86 GLN A CA 1
ATOM 661 C C . GLN A 1 86 ? -2.624 -3.765 -4.799 1.00 98.00 86 GLN A C 1
ATOM 663 O O . GLN A 1 86 ? -2.205 -4.796 -5.324 1.00 98.00 86 GLN A O 1
ATOM 668 N N . GLU A 1 87 ? -3.926 -3.510 -4.704 1.00 96.75 87 GLU A N 1
ATOM 669 C CA . GLU A 1 87 ? -4.952 -4.411 -5.231 1.00 96.75 87 GLU A CA 1
ATOM 670 C C . GLU A 1 87 ? -4.770 -4.629 -6.741 1.00 96.75 87 GLU A C 1
ATOM 672 O O . GLU A 1 87 ? -4.699 -5.766 -7.216 1.00 96.75 87 GLU A O 1
ATOM 677 N N . ALA A 1 88 ? -4.590 -3.545 -7.503 1.00 96.19 88 ALA A N 1
ATOM 678 C CA . ALA A 1 88 ? -4.374 -3.606 -8.947 1.00 96.19 88 ALA A CA 1
ATOM 679 C C . ALA A 1 88 ? -3.024 -4.223 -9.354 1.00 96.19 88 ALA A C 1
ATOM 681 O O . ALA A 1 88 ? -2.898 -4.724 -10.482 1.00 96.19 88 ALA A O 1
ATOM 682 N N . PHE A 1 89 ? -2.019 -4.145 -8.481 1.00 97.25 89 PHE A N 1
ATOM 683 C CA . PHE A 1 89 ? -0.715 -4.784 -8.625 1.00 97.25 89 PHE A CA 1
ATOM 684 C C . PHE A 1 89 ? -0.833 -6.299 -8.469 1.00 97.2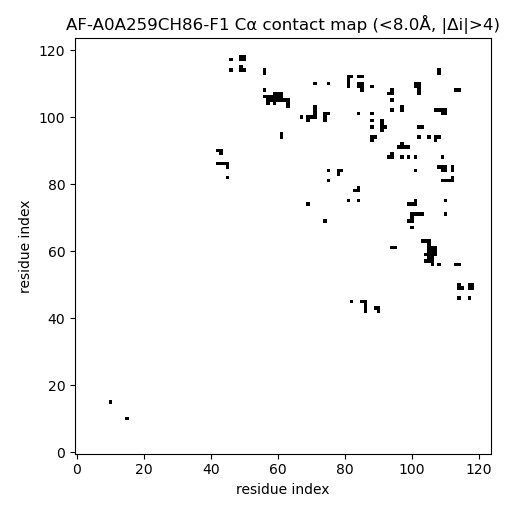5 89 PHE A C 1
ATOM 686 O O . PHE A 1 89 ? -0.452 -7.032 -9.384 1.00 97.25 89 PHE A O 1
ATOM 693 N N . LEU A 1 90 ? -1.450 -6.762 -7.379 1.00 96.81 90 LEU A N 1
ATOM 694 C CA . LEU A 1 90 ? -1.718 -8.183 -7.153 1.00 96.81 90 LEU A CA 1
ATOM 695 C C . LEU A 1 90 ? -2.610 -8.756 -8.266 1.00 96.81 90 LEU A C 1
ATOM 697 O O . LEU A 1 90 ? -2.328 -9.823 -8.806 1.00 96.81 90 LEU A O 1
ATOM 701 N N . ALA A 1 91 ? -3.620 -8.000 -8.711 1.00 95.12 91 ALA A N 1
ATOM 702 C CA . ALA A 1 91 ? -4.535 -8.432 -9.769 1.00 95.12 91 ALA A CA 1
ATOM 703 C C . ALA A 1 91 ? -3.830 -8.562 -11.128 1.00 95.12 91 ALA A C 1
ATOM 705 O O . ALA A 1 91 ? -4.258 -9.320 -11.995 1.00 95.12 91 ALA A O 1
ATOM 706 N N . ALA A 1 92 ? -2.737 -7.820 -11.327 1.00 94.38 92 ALA A N 1
ATOM 707 C CA . ALA A 1 92 ? -1.911 -7.892 -12.527 1.00 94.38 92 ALA A CA 1
ATOM 708 C C . ALA A 1 92 ? -0.834 -8.997 -12.472 1.00 94.38 92 ALA A C 1
ATOM 710 O O . ALA A 1 92 ? -0.059 -9.119 -13.428 1.00 94.38 92 ALA A O 1
ATOM 711 N N . GLY A 1 93 ? -0.791 -9.797 -11.398 1.00 94.44 93 GLY A N 1
ATOM 712 C CA . GLY A 1 93 ? 0.187 -10.870 -11.189 1.00 94.44 93 GLY A CA 1
ATOM 713 C C . GLY A 1 93 ? 1.418 -10.461 -10.376 1.00 94.44 93 GLY A C 1
ATOM 714 O O . GLY A 1 93 ? 2.424 -11.172 -10.393 1.00 94.44 93 GLY A O 1
ATOM 715 N N . GLY A 1 94 ? 1.372 -9.316 -9.693 1.00 95.62 94 GLY A N 1
ATOM 716 C CA . GLY A 1 94 ? 2.326 -9.011 -8.634 1.00 95.62 94 GLY A CA 1
ATOM 717 C C . GLY A 1 94 ? 2.183 -10.001 -7.467 1.00 95.62 94 GLY A C 1
ATOM 718 O O . GLY A 1 94 ? 1.102 -10.556 -7.269 1.00 95.62 94 GLY A O 1
ATOM 719 N N . PRO A 1 95 ? 3.244 -10.236 -6.684 1.00 95.69 95 PRO A N 1
ATOM 720 C CA . PRO A 1 95 ? 4.548 -9.572 -6.754 1.00 95.69 95 PRO A CA 1
ATOM 721 C C . PRO A 1 95 ? 5.557 -10.185 -7.741 1.00 95.69 95 PRO A C 1
ATOM 723 O O . PRO A 1 95 ? 6.577 -9.559 -8.057 1.00 95.69 95 PRO A O 1
ATOM 726 N N . ASP A 1 96 ? 5.245 -11.358 -8.295 1.00 94.88 96 ASP A N 1
ATOM 727 C CA . ASP A 1 96 ? 6.110 -12.061 -9.248 1.00 94.88 96 ASP A CA 1
ATOM 728 C C . ASP A 1 96 ? 6.327 -11.260 -10.537 1.00 94.88 96 ASP A C 1
ATOM 730 O O . ASP A 1 96 ? 7.429 -11.241 -11.095 1.00 94.88 96 ASP A O 1
ATOM 734 N N . ARG A 1 97 ? 5.281 -10.576 -11.023 1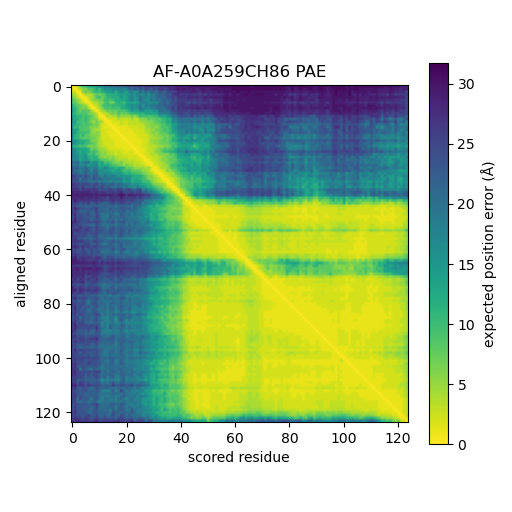.00 93.31 97 ARG A N 1
ATOM 735 C CA . ARG A 1 97 ? 5.326 -9.789 -12.261 1.00 93.31 97 ARG A CA 1
ATOM 736 C C . ARG A 1 97 ? 4.824 -8.366 -12.055 1.00 93.31 97 ARG A C 1
ATOM 738 O O . ARG A 1 97 ? 3.625 -8.111 -12.061 1.00 93.31 97 ARG A O 1
ATOM 745 N N . ASP A 1 98 ? 5.747 -7.411 -12.044 1.00 94.25 98 ASP A N 1
ATOM 746 C CA . ASP A 1 98 ? 5.411 -5.986 -12.074 1.00 94.25 98 ASP A CA 1
ATOM 747 C C . ASP A 1 98 ? 5.317 -5.441 -13.512 1.00 94.25 98 ASP A C 1
ATOM 749 O O . ASP A 1 98 ? 6.181 -4.712 -14.000 1.00 94.25 98 ASP A O 1
ATOM 753 N N . ARG A 1 99 ? 4.255 -5.810 -14.240 1.00 90.25 99 ARG A N 1
ATOM 754 C CA . ARG A 1 99 ? 4.058 -5.345 -15.632 1.00 90.25 99 ARG A CA 1
ATOM 755 C C . ARG A 1 99 ? 3.727 -3.855 -15.733 1.00 90.25 99 ARG A C 1
ATOM 757 O O . ARG A 1 99 ? 3.872 -3.269 -16.805 1.00 90.25 99 ARG A O 1
ATOM 764 N N . LYS A 1 100 ? 3.214 -3.268 -14.650 1.00 92.00 100 LYS A N 1
ATOM 765 C CA . LYS A 1 100 ? 2.729 -1.884 -14.610 1.00 92.00 100 LYS A CA 1
ATOM 766 C C . LYS A 1 100 ? 3.769 -0.915 -14.034 1.00 92.00 100 LYS A C 1
ATOM 768 O O . LYS A 1 100 ? 3.582 0.288 -14.191 1.00 92.00 100 LYS A O 1
ATOM 773 N N . GLY A 1 101 ? 4.871 -1.412 -13.468 1.00 94.00 101 GLY A N 1
ATOM 774 C CA . GLY A 1 101 ? 5.933 -0.588 -12.888 1.00 94.00 101 GLY A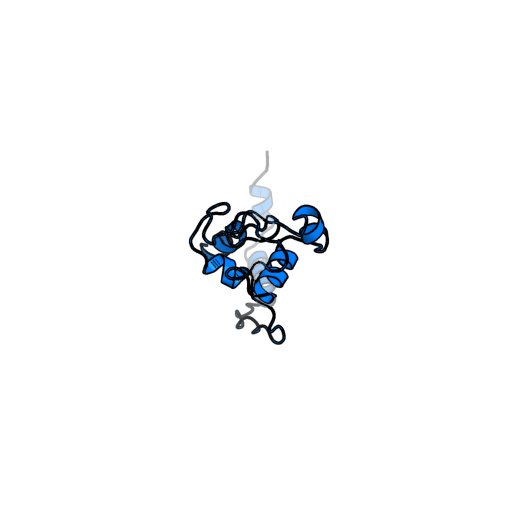 CA 1
ATOM 775 C C . GLY A 1 101 ? 5.528 0.042 -11.555 1.00 94.00 101 GLY A C 1
ATOM 776 O O . GLY A 1 101 ? 5.893 1.190 -11.301 1.00 94.00 101 GLY A O 1
ATOM 777 N N . LEU A 1 102 ? 4.704 -0.659 -10.771 1.00 96.38 102 LEU A N 1
ATOM 778 C CA . LEU A 1 102 ? 4.152 -0.176 -9.503 1.00 96.38 102 LEU A CA 1
ATOM 779 C C . LEU A 1 102 ? 5.042 -0.511 -8.298 1.00 96.38 102 LEU A C 1
ATOM 781 O O . LEU A 1 102 ? 4.939 0.177 -7.288 1.00 96.38 102 LEU A O 1
ATOM 785 N N . ASP A 1 103 ? 5.915 -1.515 -8.418 1.00 96.56 103 ASP A N 1
ATOM 786 C CA . ASP A 1 103 ? 6.853 -1.990 -7.387 1.00 96.56 103 ASP A CA 1
ATOM 787 C C . ASP A 1 103 ? 8.288 -2.039 -7.968 1.00 96.56 103 ASP A C 1
ATOM 789 O O . ASP A 1 103 ? 8.826 -3.099 -8.327 1.00 96.56 103 ASP A O 1
ATOM 793 N N . PRO A 1 104 ? 8.896 -0.857 -8.170 1.00 94.75 104 PRO A N 1
ATOM 794 C CA . PRO A 1 104 ? 10.215 -0.713 -8.773 1.00 94.75 104 PRO A CA 1
ATOM 795 C C . PRO A 1 104 ? 11.385 -1.256 -7.943 1.00 94.75 104 PRO A C 1
ATOM 797 O O . PRO A 1 104 ? 12.413 -1.635 -8.515 1.00 94.75 104 PRO A O 1
ATOM 800 N N . ASP A 1 105 ? 11.275 -1.182 -6.625 1.00 94.88 105 ASP A N 1
ATOM 801 C CA . ASP A 1 105 ? 12.234 -1.676 -5.636 1.00 94.88 105 ASP A CA 1
ATOM 802 C C . ASP A 1 105 ? 12.090 -3.181 -5.397 1.00 94.88 105 ASP A C 1
ATOM 804 O O . ASP A 1 105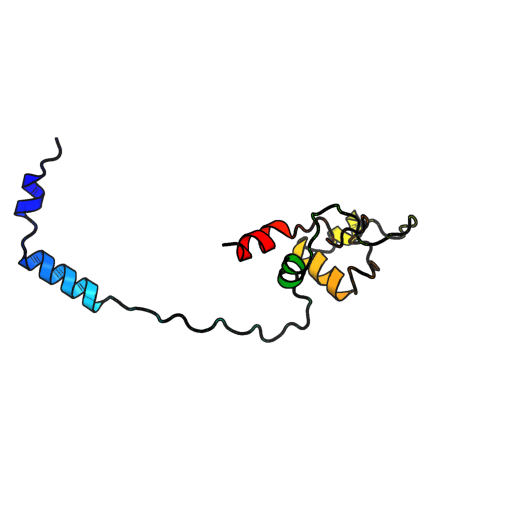 ? 13.031 -3.812 -4.915 1.00 94.88 105 ASP A O 1
ATOM 808 N N . GLY A 1 106 ? 10.988 -3.781 -5.846 1.00 96.31 106 GLY A N 1
ATOM 809 C CA . GLY A 1 106 ? 10.798 -5.223 -5.814 1.00 96.31 106 GLY A CA 1
ATOM 810 C C . GLY A 1 106 ? 10.550 -5.731 -4.405 1.00 96.31 106 GLY A C 1
ATOM 811 O O . GLY A 1 106 ? 10.895 -6.876 -4.104 1.00 96.31 106 GLY 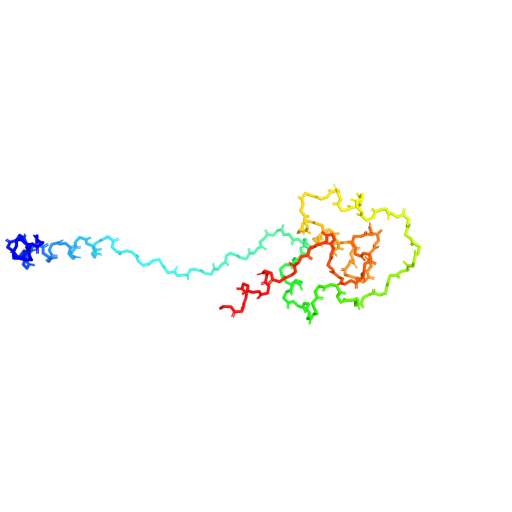A O 1
ATOM 812 N N . ASP A 1 107 ? 10.003 -4.892 -3.534 1.00 97.25 107 ASP A N 1
ATOM 813 C CA . ASP A 1 107 ? 9.651 -5.277 -2.177 1.00 97.25 107 ASP A CA 1
ATOM 814 C C . ASP A 1 107 ? 8.252 -5.902 -2.103 1.00 97.25 107 ASP A C 1
ATOM 816 O O . ASP A 1 107 ? 7.855 -6.380 -1.053 1.00 97.25 107 ASP A O 1
ATOM 820 N N . GLY A 1 108 ? 7.511 -5.965 -3.212 1.00 97.44 108 GLY A N 1
ATOM 821 C CA . GLY A 1 108 ? 6.164 -6.527 -3.263 1.00 97.44 108 GLY A CA 1
ATOM 822 C C . GLY A 1 108 ? 5.071 -5.593 -2.730 1.00 97.44 108 GLY A C 1
ATOM 823 O O . GLY A 1 108 ? 3.928 -6.048 -2.585 1.00 97.44 108 GLY A O 1
ATOM 824 N N . TYR A 1 109 ? 5.387 -4.324 -2.450 1.00 98.06 109 TYR A N 1
ATOM 825 C CA . TYR A 1 109 ? 4.471 -3.303 -1.943 1.00 98.06 109 TYR A CA 1
ATOM 826 C C . TYR A 1 109 ? 4.398 -2.113 -2.912 1.00 98.06 109 TYR A C 1
ATOM 828 O O . TYR A 1 109 ? 5.202 -1.184 -2.915 1.00 98.06 109 TYR A O 1
ATOM 836 N N . ALA A 1 110 ? 3.371 -2.127 -3.754 1.00 97.88 110 ALA A N 1
ATOM 837 C CA . ALA A 1 110 ? 3.177 -1.166 -4.822 1.00 97.88 110 ALA A CA 1
ATOM 838 C C . ALA A 1 110 ? 2.925 0.260 -4.315 1.00 97.88 110 ALA A C 1
ATOM 840 O O . ALA A 1 110 ? 2.184 0.484 -3.361 1.00 97.88 110 ALA A O 1
ATOM 841 N N . CYS A 1 111 ? 3.455 1.250 -5.034 1.00 96.94 111 CYS A N 1
ATOM 842 C CA . CYS A 1 111 ? 3.078 2.660 -4.898 1.00 96.94 111 CYS A CA 1
ATOM 843 C C . CYS A 1 111 ? 3.099 3.201 -3.460 1.00 96.94 111 CYS A C 1
ATOM 845 O O . CYS A 1 111 ? 2.187 3.913 -3.036 1.00 96.94 111 CYS A O 1
ATOM 847 N N . ALA A 1 112 ? 4.160 2.866 -2.721 1.00 94.44 112 ALA A N 1
ATOM 848 C CA . ALA A 1 112 ? 4.373 3.229 -1.322 1.00 94.44 112 ALA A CA 1
ATOM 849 C C . ALA A 1 112 ? 3.366 2.631 -0.326 1.00 94.44 112 ALA A C 1
ATOM 851 O O . ALA A 1 112 ? 3.346 3.068 0.830 1.00 94.44 112 ALA A O 1
ATOM 852 N N . TRP A 1 113 ? 2.594 1.621 -0.727 1.00 98.06 113 TRP A N 1
ATOM 853 C CA . TRP A 1 113 ? 1.736 0.863 0.175 1.00 98.06 113 TRP A CA 1
ATOM 854 C C . TRP A 1 113 ? 2.526 0.318 1.374 1.00 98.06 113 TRP A C 1
ATOM 856 O O . TRP A 1 113 ? 3.719 0.023 1.274 1.00 98.06 113 TRP A O 1
ATOM 866 N N . ASP A 1 114 ? 1.882 0.260 2.537 1.00 96.88 114 ASP A N 1
ATOM 867 C CA . ASP A 1 114 ? 2.500 -0.164 3.793 1.00 96.88 114 ASP A CA 1
ATOM 868 C C . ASP A 1 114 ? 1.644 -1.259 4.449 1.00 96.88 114 ASP A C 1
ATOM 870 O O . ASP A 1 114 ? 0.503 -0.989 4.831 1.00 96.88 114 ASP A O 1
ATOM 874 N N . PRO A 1 115 ? 2.164 -2.493 4.605 1.00 96.50 115 PRO A N 1
ATOM 875 C CA . PRO A 1 115 ? 1.420 -3.585 5.230 1.00 96.50 115 PRO A CA 1
ATOM 876 C C . PRO A 1 115 ? 1.312 -3.449 6.760 1.00 96.50 115 PRO A C 1
ATOM 878 O O . PRO A 1 115 ? 0.544 -4.184 7.387 1.00 96.50 115 PRO A O 1
ATOM 881 N N . THR A 1 116 ? 2.092 -2.560 7.384 1.00 95.19 116 THR A N 1
ATOM 882 C CA . THR A 1 116 ? 2.257 -2.484 8.845 1.00 95.19 116 THR A CA 1
ATOM 883 C C . THR A 1 116 ? 0.940 -2.274 9.601 1.00 95.19 116 THR A C 1
ATOM 885 O O . THR A 1 116 ? 0.693 -3.034 10.543 1.00 95.19 116 THR A O 1
ATOM 888 N N . PRO A 1 117 ? 0.046 -1.342 9.203 1.00 94.19 117 PRO A N 1
ATOM 889 C CA . PRO A 1 117 ? -1.218 -1.133 9.913 1.00 94.19 117 PRO A CA 1
ATOM 890 C C . PRO A 1 117 ? -2.124 -2.372 9.900 1.00 94.19 117 PRO A C 1
ATOM 892 O O . PRO A 1 117 ? -2.776 -2.676 10.898 1.00 94.19 117 PRO A O 1
ATOM 895 N N . PHE A 1 118 ? -2.125 -3.130 8.799 1.00 93.31 118 PHE A N 1
ATOM 896 C CA . PHE A 1 118 ? -2.920 -4.353 8.671 1.00 93.31 118 PHE A CA 1
ATOM 897 C C . PHE A 1 118 ? -2.393 -5.473 9.570 1.00 93.31 118 PHE A C 1
ATOM 899 O O . PHE A 1 118 ? -3.179 -6.175 10.200 1.00 93.31 118 PHE A O 1
ATOM 906 N N . ARG A 1 119 ? -1.065 -5.620 9.670 1.00 93.19 119 ARG A N 1
ATOM 907 C CA . ARG A 1 119 ? -0.434 -6.595 10.575 1.00 93.19 119 ARG A CA 1
ATOM 908 C C . ARG A 1 119 ? -0.716 -6.265 12.038 1.00 93.19 119 ARG A C 1
ATOM 910 O O . ARG A 1 119 ? -1.062 -7.162 12.800 1.00 93.19 119 ARG A O 1
ATOM 917 N N . ALA A 1 120 ? -0.614 -4.988 12.410 1.00 92.44 120 ALA A N 1
ATOM 918 C CA . ALA A 1 120 ? -0.876 -4.531 13.773 1.00 92.44 120 ALA A CA 1
ATOM 919 C C . ALA A 1 120 ? -2.326 -4.803 14.210 1.00 92.44 120 ALA A C 1
ATOM 921 O O . ALA A 1 120 ? -2.560 -5.177 15.354 1.00 92.44 120 ALA A O 1
ATOM 922 N N . ALA A 1 121 ? -3.294 -4.680 13.296 1.00 88.69 121 ALA A N 1
ATOM 923 C CA . ALA A 1 121 ? -4.702 -4.937 13.593 1.00 88.69 121 ALA A CA 1
ATOM 924 C C . ALA A 1 121 ? -5.016 -6.406 13.941 1.00 88.69 121 ALA A C 1
ATOM 926 O O . ALA A 1 121 ? -6.016 -6.656 14.606 1.00 88.69 121 ALA A O 1
ATOM 927 N N . VAL A 1 122 ? -4.186 -7.366 13.511 1.00 85.56 122 VAL A N 1
ATOM 928 C CA . VAL A 1 122 ? -4.370 -8.807 13.792 1.00 85.56 122 VAL A CA 1
ATOM 929 C C . VAL A 1 122 ? -3.606 -9.273 15.035 1.00 85.56 122 VAL A C 1
ATOM 931 O O . VAL A 1 122 ? -3.900 -10.331 15.578 1.00 85.56 122 VAL A O 1
ATOM 934 N N . GLN A 1 123 ? -2.620 -8.503 15.498 1.00 76.81 123 GLN A N 1
ATOM 935 C CA . GLN A 1 123 ? -1.788 -8.861 16.653 1.00 76.81 123 GLN A CA 1
ATOM 936 C C . GLN A 1 123 ? -2.423 -8.516 18.014 1.00 76.81 123 GLN A C 1
ATOM 938 O O . GLN A 1 123 ? -1.802 -8.796 19.038 1.00 76.81 123 GLN A O 1
ATOM 943 N N . ASN A 1 124 ? -3.624 -7.926 18.024 1.00 54.75 124 ASN A N 1
ATOM 944 C CA . ASN A 1 124 ? -4.358 -7.534 19.232 1.00 54.75 124 ASN A CA 1
ATOM 945 C C . ASN A 1 124 ? -5.397 -8.575 19.652 1.00 54.75 124 ASN A C 1
ATOM 947 O O . ASN A 1 124 ? -6.132 -9.060 18.763 1.00 54.75 124 ASN A O 1
#

Secondary structure (DSSP, 8-state):
---THHHHTT--HHHHHHHHHHHHHH------PPPPP--S--S--HHHHHHH--S-TT---S---S--SS-HHHHHTTSSSHHHHHHHHHHTTTTT--SSSS-SS-SS-GGG--SHHHHHHH--